Protein AF-A0A914PSW5-F1 (afdb_monomer_lite)

Secondary structure (DSSP, 8-state):
-HHHHHHHHHTTPPP--HHHHHHHHHHHHHHSGGGS-SSTT-----EEEEEE--SS-S-S--SSEEEEEE-----S----TTSSTTS--GGGTSGGGSHHHHHHHTT-SS-EEEETTTTEEEEETTEEP--EEE-TTS-EEE-

InterPro domains:
  IPR005786 Branched-chain amino acid aminotransferase II [PTHR11825] (1-71)
  IPR036038 Aminotransferase-like, PLP-dependent enzymes [SSF56752] (1-139)
  IPR043131 Branched-chain-amino-acid aminotransferase-like, N-terminal [G3DSA:3.30.470.10] (1-69)
  IPR043132 Branched-chain-amino-acid aminotransferase-like, C-terminal [G3DSA:3.20.10.10] (70-142)

Foldseek 3Di:
DVLVQVQCVVQLHDDDDPVVVVVVVVVVCVVVVVVADPDPPTGDDKAWDKDADDPDPDPDHRPDMDIDIDDDFFADAFDDPVDDRSHPDCNRGPVRPPCVVPVVVVVDDHDFHFYDPVRDTADIGPGGDWDFDQDPVRDTDID

Organism: NCBI:txid227884

Structure (mmCIF, N/CA/C/O backbone):
data_AF-A0A914PSW5-F1
#
_entry.id   AF-A0A914PSW5-F1
#
loop_
_atom_site.group_PDB
_atom_site.id
_atom_site.type_symbol
_atom_site.label_atom_id
_atom_site.label_alt_id
_atom_site.label_comp_id
_atom_site.label_asym_id
_atom_site.label_entity_id
_atom_site.label_seq_id
_atom_site.pdbx_PDB_ins_code
_atom_site.Cartn_x
_atom_site.Cartn_y
_atom_site.Cartn_z
_atom_site.occupancy
_atom_site.B_iso_or_equiv
_atom_site.auth_seq_id
_atom_site.auth_comp_id
_atom_site.auth_asym_id
_atom_site.auth_atom_id
_atom_site.pdbx_PDB_model_num
ATOM 1 N N . MET A 1 1 ? -5.248 5.118 -9.353 1.00 89.06 1 MET A N 1
ATOM 2 C CA . MET A 1 1 ? -3.793 5.028 -9.611 1.00 89.06 1 MET A CA 1
ATOM 3 C C . MET A 1 1 ? -3.003 6.215 -9.073 1.00 89.06 1 MET A C 1
ATOM 5 O O . MET A 1 1 ? -1.916 5.977 -8.582 1.00 89.06 1 MET A O 1
ATOM 9 N N . GLU A 1 2 ? -3.516 7.453 -9.075 1.00 91.38 2 GLU A N 1
ATOM 10 C CA . GLU A 1 2 ? -2.830 8.683 -8.593 1.00 91.38 2 GLU A CA 1
ATOM 11 C C . GLU A 1 2 ? -1.890 8.526 -7.380 1.00 91.38 2 GLU A C 1
ATOM 13 O O . GLU A 1 2 ? -0.736 8.942 -7.437 1.00 91.38 2 GLU A O 1
ATOM 18 N N . ARG A 1 3 ? -2.345 7.888 -6.289 1.00 87.50 3 ARG A N 1
ATOM 19 C CA . ARG A 1 3 ? -1.534 7.647 -5.077 1.00 87.50 3 ARG A CA 1
ATOM 20 C C . ARG A 1 3 ? -0.256 6.839 -5.351 1.00 87.50 3 ARG A C 1
ATOM 22 O O . ARG A 1 3 ? 0.764 7.076 -4.706 1.00 87.50 3 ARG A O 1
ATOM 29 N N . MET A 1 4 ? -0.299 5.934 -6.327 1.00 91.06 4 MET A N 1
ATOM 30 C CA . MET A 1 4 ? 0.839 5.138 -6.780 1.00 91.06 4 MET A CA 1
ATOM 31 C C . MET A 1 4 ? 1.811 5.967 -7.632 1.00 91.06 4 MET A C 1
ATOM 33 O O . MET A 1 4 ? 3.004 5.868 -7.385 1.00 91.06 4 MET A O 1
ATOM 37 N N . HIS A 1 5 ? 1.340 6.859 -8.518 1.00 92.06 5 HIS A N 1
ATOM 38 C CA . HIS A 1 5 ? 2.223 7.811 -9.225 1.00 92.06 5 HIS A CA 1
ATOM 39 C C . HIS A 1 5 ? 2.927 8.755 -8.242 1.00 92.06 5 HIS A C 1
ATOM 41 O O . HIS A 1 5 ? 4.145 8.900 -8.283 1.00 92.06 5 HIS A O 1
ATOM 47 N N . ARG A 1 6 ? 2.183 9.341 -7.287 1.00 92.00 6 ARG A N 1
ATOM 48 C CA . ARG A 1 6 ? 2.767 10.199 -6.234 1.00 92.00 6 ARG A CA 1
ATOM 49 C C . ARG A 1 6 ? 3.774 9.452 -5.354 1.00 92.00 6 ARG A C 1
ATOM 51 O O . ARG A 1 6 ? 4.680 10.079 -4.817 1.00 92.00 6 ARG A O 1
ATOM 58 N N . THR A 1 7 ? 3.614 8.136 -5.202 1.00 88.38 7 THR A N 1
ATOM 59 C CA . THR A 1 7 ? 4.595 7.277 -4.525 1.00 88.38 7 THR A CA 1
ATOM 60 C C . THR A 1 7 ? 5.809 7.041 -5.426 1.00 88.38 7 THR A C 1
ATOM 62 O O . THR A 1 7 ? 6.912 7.360 -5.006 1.00 88.38 7 THR A O 1
ATOM 65 N N . ALA A 1 8 ? 5.622 6.598 -6.674 1.00 90.69 8 ALA A N 1
ATOM 66 C CA . ALA A 1 8 ? 6.701 6.338 -7.629 1.00 90.69 8 ALA A CA 1
ATOM 67 C C . ALA A 1 8 ? 7.614 7.560 -7.829 1.00 90.69 8 ALA A C 1
ATOM 69 O O . ALA A 1 8 ? 8.821 7.459 -7.618 1.00 90.69 8 ALA A O 1
ATOM 70 N N . ALA A 1 9 ? 7.032 8.735 -8.091 1.00 92.00 9 ALA A N 1
ATOM 71 C CA . ALA A 1 9 ? 7.767 9.991 -8.243 1.00 92.00 9 ALA A CA 1
ATOM 72 C C . ALA A 1 9 ? 8.521 10.419 -6.966 1.00 92.00 9 ALA A C 1
ATOM 74 O O . ALA A 1 9 ? 9.580 11.031 -7.054 1.00 92.00 9 ALA A O 1
ATOM 75 N N . ARG A 1 10 ? 8.020 10.075 -5.769 1.00 90.62 10 ARG A N 1
ATOM 76 C CA . ARG A 1 10 ? 8.728 10.307 -4.494 1.00 90.62 10 ARG A CA 1
ATOM 77 C C . ARG A 1 10 ? 9.857 9.296 -4.243 1.00 90.62 10 ARG A C 1
ATOM 79 O O . ARG A 1 10 ? 10.721 9.558 -3.412 1.00 90.62 10 ARG A O 1
ATOM 86 N N . SER A 1 11 ? 9.842 8.162 -4.938 1.00 87.94 11 SER A N 1
ATOM 87 C CA . SER A 1 11 ? 10.819 7.070 -4.842 1.00 87.94 11 SER A CA 1
ATOM 88 C C . SER A 1 11 ? 11.857 7.063 -5.975 1.00 87.94 11 SER A C 1
ATOM 90 O O . SER A 1 11 ? 12.570 6.071 -6.109 1.00 87.94 11 SER A O 1
ATOM 92 N N . SER A 1 12 ? 11.886 8.092 -6.833 1.00 92.56 12 SER A N 1
ATOM 93 C CA . SER A 1 12 ? 12.618 8.103 -8.116 1.00 92.56 12 SER A CA 1
ATOM 94 C C . SER A 1 12 ? 12.288 6.927 -9.055 1.00 92.56 12 SER A C 1
ATOM 96 O O . SER A 1 12 ? 13.065 6.595 -9.946 1.00 92.56 12 SER A O 1
ATOM 98 N N . LEU A 1 13 ? 11.145 6.261 -8.869 1.00 92.69 13 LEU A N 1
ATOM 99 C CA . LEU A 1 13 ? 10.730 5.129 -9.698 1.00 92.69 13 LEU A CA 1
ATOM 100 C C . LEU A 1 13 ? 10.048 5.621 -10.986 1.00 92.69 13 LEU A C 1
ATOM 102 O O . LEU A 1 13 ? 9.366 6.649 -10.954 1.00 92.69 13 LEU A O 1
ATOM 106 N N . PRO A 1 14 ? 10.192 4.891 -12.110 1.00 92.88 14 PRO A N 1
ATOM 107 C CA . PRO A 1 14 ? 9.633 5.305 -13.391 1.00 92.88 14 PRO A CA 1
ATOM 108 C C . PRO A 1 14 ? 8.102 5.365 -13.363 1.00 92.88 14 PRO A C 1
ATOM 110 O O . PRO A 1 14 ? 7.437 4.552 -12.713 1.00 92.88 14 PRO A O 1
ATOM 113 N N . ASP A 1 15 ? 7.559 6.323 -14.111 1.00 94.25 15 ASP A N 1
ATOM 114 C CA . ASP A 1 15 ? 6.119 6.492 -14.300 1.00 94.25 15 ASP A CA 1
ATOM 115 C C . ASP A 1 15 ? 5.545 5.472 -15.307 1.00 94.25 15 ASP A C 1
ATOM 117 O O . ASP A 1 15 ? 6.280 4.808 -16.042 1.00 94.25 15 ASP A O 1
ATOM 121 N N . PHE A 1 16 ? 4.221 5.312 -15.327 1.00 93.62 16 PHE A N 1
ATOM 122 C CA . PHE A 1 16 ? 3.520 4.280 -16.100 1.00 93.62 16 PHE A CA 1
ATOM 123 C C . PHE A 1 16 ? 2.104 4.727 -16.499 1.00 93.62 16 PHE A C 1
ATOM 125 O O . PHE A 1 16 ? 1.490 5.541 -15.818 1.00 93.62 16 PHE A O 1
ATOM 132 N N . ASP A 1 17 ? 1.519 4.159 -17.562 1.00 96.31 17 ASP A N 1
ATOM 133 C CA . ASP A 1 17 ? 0.123 4.470 -17.906 1.00 96.31 17 ASP A CA 1
ATOM 134 C C . ASP A 1 17 ? -0.857 3.811 -16.911 1.00 96.31 17 ASP A C 1
ATOM 136 O O . ASP A 1 17 ? -0.988 2.584 -16.822 1.00 96.31 17 ASP A O 1
ATOM 140 N N . ALA A 1 18 ? -1.585 4.652 -16.173 1.00 93.44 18 ALA A N 1
ATOM 141 C CA . ALA A 1 18 ? -2.620 4.259 -15.222 1.00 93.44 18 ALA A CA 1
ATOM 142 C C . ALA A 1 18 ? -3.714 3.359 -15.822 1.00 93.44 18 ALA A C 1
ATOM 144 O O . ALA A 1 18 ? -4.193 2.438 -15.158 1.00 93.44 18 ALA A O 1
ATOM 145 N N . LYS A 1 19 ? -4.147 3.649 -17.053 1.00 95.50 19 LYS A N 1
ATOM 146 C CA . LYS A 1 19 ? -5.237 2.964 -17.759 1.00 95.50 19 LYS A CA 1
ATOM 147 C C . LYS A 1 19 ? -4.774 1.595 -18.242 1.00 95.50 19 LYS A C 1
ATOM 149 O O . LYS A 1 19 ? -5.518 0.624 -18.091 1.00 95.50 19 LYS A O 1
ATOM 154 N N . GLU A 1 20 ? -3.541 1.485 -18.737 1.00 96.81 20 GLU A N 1
ATOM 155 C CA . GLU A 1 20 ? -2.965 0.185 -19.098 1.00 96.81 20 GLU A CA 1
ATOM 156 C C . GLU A 1 20 ? -2.698 -0.684 -17.864 1.00 96.81 20 GLU A C 1
ATOM 158 O O . GLU A 1 20 ? -3.037 -1.868 -17.883 1.00 96.81 20 GLU A O 1
ATOM 163 N N . LEU A 1 21 ? -2.229 -0.114 -16.746 1.00 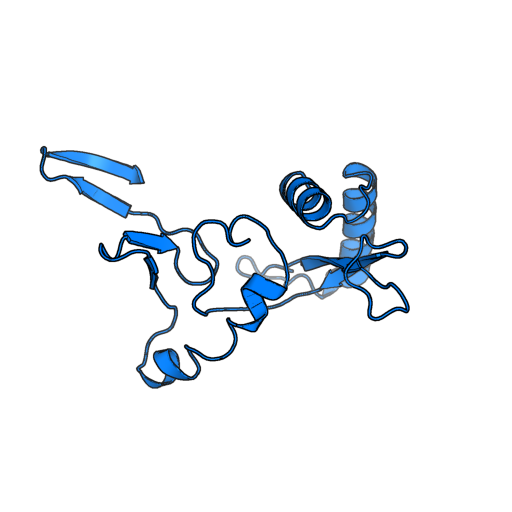94.12 21 LEU A N 1
ATOM 164 C CA . LEU A 1 21 ? -2.113 -0.871 -15.494 1.00 94.12 21 LEU A CA 1
ATOM 165 C C . LEU A 1 21 ? -3.481 -1.377 -15.001 1.00 94.12 21 LEU A C 1
ATOM 167 O O . LEU A 1 21 ? -3.598 -2.542 -14.625 1.00 94.12 21 LEU A O 1
ATOM 171 N N . ILE A 1 22 ? -4.539 -0.557 -15.066 1.00 93.94 22 ILE A N 1
ATOM 172 C CA . ILE A 1 22 ? -5.912 -0.993 -14.744 1.00 93.94 22 ILE A CA 1
ATOM 173 C C . ILE A 1 22 ? -6.359 -2.139 -15.665 1.00 93.94 22 ILE A C 1
ATOM 175 O O . ILE A 1 22 ? -6.931 -3.116 -15.177 1.00 93.94 22 ILE A O 1
ATOM 179 N N . LYS A 1 23 ? -6.075 -2.077 -16.973 1.00 95.19 23 LYS A N 1
ATOM 180 C CA . LYS A 1 23 ? -6.380 -3.165 -17.922 1.00 95.19 23 LYS A CA 1
ATOM 181 C C . LYS A 1 23 ? -5.610 -4.451 -17.603 1.00 95.19 23 LYS A C 1
ATOM 183 O O . LYS A 1 23 ? -6.189 -5.529 -17.704 1.00 95.19 23 LYS A O 1
ATOM 188 N N . ILE A 1 24 ? -4.337 -4.357 -17.212 1.00 93.81 24 ILE A N 1
ATOM 189 C CA . ILE A 1 24 ? -3.504 -5.507 -16.820 1.00 93.81 24 ILE A CA 1
ATOM 190 C C . ILE A 1 24 ? -4.047 -6.151 -15.538 1.00 93.81 24 ILE A C 1
ATOM 192 O O . ILE A 1 24 ? -4.312 -7.351 -15.529 1.00 93.81 24 ILE A O 1
ATOM 196 N N . VAL A 1 25 ? -4.319 -5.358 -14.496 1.00 91.69 25 VAL A N 1
ATOM 197 C CA . VAL A 1 25 ? -4.943 -5.840 -13.249 1.00 91.69 25 VAL A CA 1
ATOM 198 C C . VAL A 1 25 ? -6.315 -6.469 -13.530 1.00 91.69 25 VAL A C 1
ATOM 200 O O . VAL A 1 25 ? -6.622 -7.542 -13.021 1.00 91.69 25 VAL A O 1
ATOM 203 N N . SER A 1 26 ? -7.111 -5.872 -14.420 1.00 92.81 26 SER A N 1
ATOM 204 C CA . SER A 1 26 ? -8.415 -6.415 -14.835 1.00 92.81 26 SER A CA 1
ATOM 205 C C . SER A 1 26 ? -8.318 -7.726 -15.628 1.00 92.81 26 SER A C 1
ATOM 207 O O . SER A 1 26 ? -9.291 -8.475 -15.678 1.00 92.81 26 SER A O 1
ATOM 209 N N . LYS A 1 27 ? -7.177 -8.017 -16.271 1.00 94.69 27 LYS A N 1
ATOM 210 C CA . LYS A 1 27 ? -6.899 -9.328 -16.884 1.00 94.69 27 LYS A CA 1
ATOM 211 C C . LYS A 1 27 ? -6.472 -10.349 -15.829 1.00 94.69 27 LYS A C 1
ATOM 213 O O . LYS A 1 27 ? -6.981 -11.461 -15.864 1.00 94.69 27 LYS A O 1
ATOM 218 N N . LEU A 1 28 ? -5.621 -9.957 -14.876 1.00 87.31 28 LEU A N 1
ATOM 219 C CA . LEU A 1 28 ? -5.203 -10.804 -13.752 1.00 87.31 28 LEU A CA 1
ATOM 220 C C . LEU A 1 28 ? -6.415 -11.292 -12.940 1.00 87.31 28 LEU A C 1
ATOM 222 O O . LEU A 1 28 ? -6.637 -12.490 -12.835 1.00 87.31 28 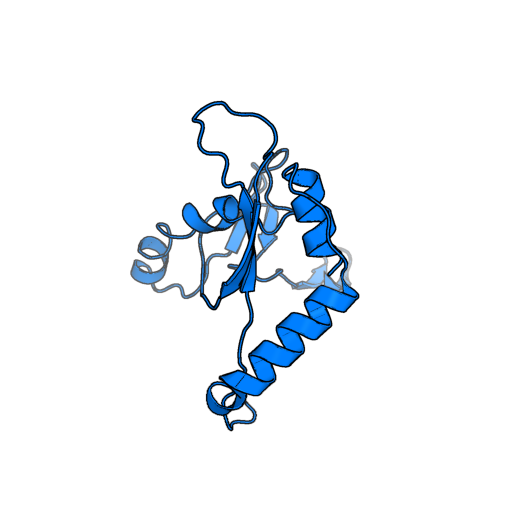LEU A O 1
ATOM 226 N N . VAL A 1 29 ? -7.291 -10.379 -12.505 1.00 88.06 29 VAL A N 1
ATOM 227 C CA . VAL A 1 29 ? -8.519 -10.711 -11.748 1.00 88.06 29 VAL A CA 1
ATOM 228 C C . VAL A 1 29 ? -9.487 -11.614 -12.533 1.00 88.06 29 VAL A C 1
ATOM 230 O O . VAL A 1 29 ? -10.265 -12.348 -11.933 1.00 88.06 29 VAL A O 1
ATOM 233 N N . LYS A 1 30 ? -9.450 -11.602 -13.874 1.00 92.94 30 LYS A N 1
ATOM 234 C CA . LYS A 1 30 ? -10.246 -12.523 -14.709 1.00 92.94 30 LYS A CA 1
ATOM 235 C C . LYS A 1 30 ? -9.652 -13.929 -14.801 1.00 92.94 30 LYS A C 1
ATOM 237 O O . LYS A 1 30 ? -10.411 -14.868 -15.027 1.00 92.94 30 LYS A O 1
ATOM 242 N N . ILE A 1 31 ? -8.334 -14.064 -14.659 1.00 91.06 31 ILE A N 1
ATOM 243 C CA . ILE A 1 31 ? -7.639 -15.354 -14.575 1.00 91.06 31 ILE A CA 1
ATOM 244 C C . ILE A 1 31 ? -7.867 -15.932 -13.174 1.00 91.06 31 ILE A C 1
ATOM 246 O O . ILE A 1 31 ? -8.430 -17.014 -13.035 1.00 91.06 31 ILE A O 1
ATOM 250 N N . ASP A 1 32 ? -7.566 -15.147 -12.141 1.00 85.25 32 ASP A N 1
ATOM 251 C CA . ASP A 1 32 ? -7.649 -15.541 -10.731 1.00 85.25 32 ASP A CA 1
ATOM 252 C C . ASP A 1 32 ? -9.071 -15.420 -10.145 1.00 85.25 32 ASP A C 1
ATOM 254 O O . ASP A 1 32 ? -9.249 -15.292 -8.935 1.00 85.25 32 ASP A O 1
ATOM 258 N N . LYS A 1 33 ? -10.113 -15.457 -10.989 1.00 88.19 33 LYS A N 1
ATOM 259 C CA . LYS A 1 33 ? -11.500 -15.155 -10.590 1.00 88.19 33 LYS A CA 1
ATOM 260 C C . LYS A 1 33 ? -12.051 -16.077 -9.495 1.00 88.19 33 LYS A C 1
ATOM 262 O O . LYS A 1 33 ? -12.863 -15.634 -8.695 1.00 88.19 33 LYS A O 1
ATOM 267 N N . GLU A 1 34 ? -11.576 -17.322 -9.427 1.00 85.25 34 GLU A N 1
ATOM 268 C CA . GLU A 1 34 ? -11.959 -18.297 -8.391 1.00 85.25 34 GLU A CA 1
ATOM 269 C C . GLU A 1 34 ? -11.398 -17.954 -6.997 1.00 85.25 34 GLU A C 1
ATOM 271 O O . GLU A 1 34 ? -11.894 -18.460 -5.994 1.00 85.25 34 GLU A O 1
ATOM 276 N N . TRP A 1 35 ? -10.386 -17.079 -6.916 1.00 80.00 35 TRP A N 1
ATOM 277 C CA . TRP A 1 35 ? -9.870 -16.536 -5.653 1.00 80.00 35 TRP A CA 1
ATOM 278 C C . TRP A 1 35 ? -10.692 -15.345 -5.139 1.00 80.00 35 TRP A C 1
ATOM 280 O O . TRP A 1 35 ? -10.455 -14.872 -4.027 1.00 80.00 35 TRP A O 1
ATOM 290 N N . VAL A 1 36 ? -11.657 -14.842 -5.920 1.00 83.19 36 VAL A N 1
ATOM 291 C CA . VAL A 1 36 ? -12.651 -13.878 -5.435 1.00 83.19 36 VAL A CA 1
ATOM 292 C C . VAL A 1 36 ? -13.676 -14.646 -4.595 1.00 83.19 36 VAL A C 1
ATOM 294 O O . VAL A 1 36 ? -14.355 -15.516 -5.138 1.00 83.19 36 VAL A O 1
ATOM 297 N N . PRO A 1 37 ? -13.821 -14.367 -3.285 1.00 77.50 37 PRO A N 1
ATOM 298 C CA . PRO A 1 37 ? -14.718 -15.150 -2.446 1.00 77.50 37 PRO A CA 1
ATOM 299 C C . PRO A 1 37 ? -16.173 -15.046 -2.912 1.00 77.50 37 PRO A C 1
ATOM 301 O O . PRO A 1 37 ? -16.706 -13.947 -3.061 1.00 77.50 37 PRO A O 1
ATOM 304 N N . TYR A 1 38 ? -16.842 -16.190 -3.051 1.00 83.94 38 TYR A N 1
ATOM 305 C CA . TYR A 1 38 ? -18.277 -16.287 -3.333 1.00 83.94 38 TYR A CA 1
ATOM 306 C C . TYR A 1 38 ? -19.116 -15.970 -2.074 1.00 83.94 38 TYR A C 1
ATOM 308 O O . TYR A 1 38 ? -19.886 -16.793 -1.588 1.00 83.94 38 TYR A O 1
ATOM 316 N N . SER A 1 39 ? -18.920 -14.774 -1.510 1.00 82.19 39 SER A N 1
ATOM 317 C CA . SER A 1 39 ? -19.569 -14.271 -0.295 1.00 82.19 39 SER A CA 1
ATOM 318 C C . SER A 1 39 ? -19.857 -12.774 -0.417 1.00 82.19 39 SER A C 1
ATOM 320 O O . SER A 1 39 ? -19.053 -12.030 -0.971 1.00 82.19 39 SER A O 1
ATOM 322 N N . SER A 1 40 ? -20.954 -12.309 0.182 1.00 80.69 40 SER A N 1
ATOM 323 C CA . SER A 1 40 ? -21.257 -10.879 0.339 1.00 80.69 40 SER A CA 1
ATOM 324 C C . SER A 1 40 ? -20.332 -10.151 1.327 1.00 80.69 40 SER A C 1
ATOM 326 O O . SER A 1 40 ? -20.342 -8.923 1.371 1.00 80.69 40 SER A O 1
ATOM 328 N N . THR A 1 41 ? -19.540 -10.885 2.117 1.00 74.94 41 THR A N 1
ATOM 329 C CA . THR A 1 41 ? -18.606 -10.341 3.123 1.00 74.94 41 THR A CA 1
ATOM 330 C C . THR A 1 41 ? -17.129 -10.489 2.748 1.00 74.94 41 THR A C 1
ATOM 332 O O . THR A 1 41 ? -16.269 -9.956 3.444 1.00 74.94 41 THR A O 1
ATOM 335 N N . GLY A 1 42 ? -16.816 -11.223 1.675 1.00 67.56 42 GLY A N 1
ATOM 336 C CA . GLY A 1 42 ? -15.445 -11.476 1.231 1.00 67.56 42 GLY A CA 1
ATOM 337 C C . GLY A 1 42 ? -15.046 -10.618 0.030 1.00 67.56 42 GLY A C 1
ATOM 338 O O . GLY A 1 42 ? -15.889 -10.159 -0.734 1.00 67.56 42 GLY A O 1
ATOM 339 N N . SER A 1 43 ? -13.742 -10.419 -0.166 1.00 78.56 43 SER A N 1
ATOM 340 C CA . SER A 1 43 ? -13.209 -9.728 -1.347 1.00 78.56 43 SER A CA 1
ATOM 341 C C . SER A 1 43 ? -11.790 -10.192 -1.669 1.00 78.56 43 SER A C 1
ATOM 343 O O . SER A 1 43 ? -11.028 -10.497 -0.752 1.00 78.56 43 SER A O 1
ATOM 345 N N . LEU A 1 44 ? -11.414 -10.187 -2.951 1.00 74.62 44 LEU A N 1
ATOM 346 C CA . LEU A 1 44 ? -10.017 -10.339 -3.360 1.00 74.62 44 LEU A CA 1
ATOM 347 C C . LEU A 1 44 ? -9.307 -8.986 -3.245 1.00 74.62 44 LEU A C 1
ATOM 349 O O . LEU A 1 44 ? -9.517 -8.085 -4.058 1.00 74.62 44 LEU A O 1
ATOM 353 N N . TYR A 1 45 ? -8.469 -8.841 -2.223 1.00 77.31 45 TYR A N 1
ATOM 354 C CA . TYR A 1 45 ? -7.598 -7.678 -2.073 1.00 77.31 45 TYR A CA 1
ATOM 355 C C . TYR A 1 45 ? -6.461 -7.706 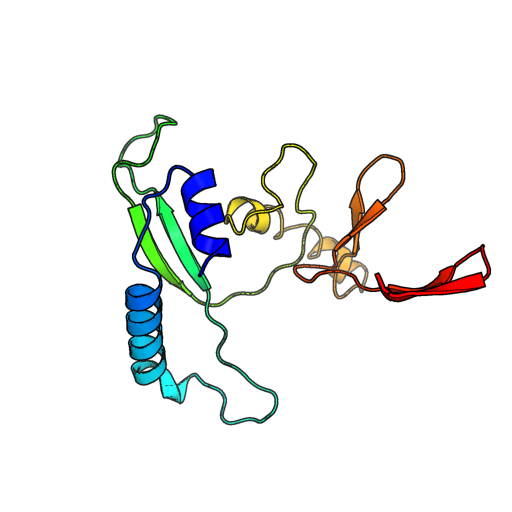-3.111 1.00 77.31 45 TYR A C 1
ATOM 357 O O . TYR A 1 45 ? -6.011 -8.777 -3.505 1.00 77.31 45 TYR A O 1
ATOM 365 N N . LEU A 1 46 ? -5.973 -6.537 -3.544 1.00 76.94 46 LEU A N 1
ATOM 366 C CA . LEU A 1 46 ? -4.931 -6.403 -4.571 1.00 76.94 46 LEU A CA 1
ATOM 367 C C . LEU A 1 46 ? -3.859 -5.396 -4.123 1.00 76.94 46 LEU A C 1
ATOM 369 O O . LEU A 1 46 ? -4.176 -4.259 -3.777 1.00 76.94 46 LEU A O 1
ATOM 373 N N . ARG A 1 47 ? -2.580 -5.789 -4.181 1.00 84.69 47 ARG A N 1
ATOM 374 C CA . ARG A 1 47 ? -1.405 -4.986 -3.784 1.00 84.69 47 ARG A CA 1
ATOM 375 C C . ARG A 1 47 ? -0.480 -4.704 -4.979 1.00 84.69 47 ARG A C 1
ATOM 377 O O . ARG A 1 47 ? 0.549 -5.374 -5.105 1.00 84.69 47 ARG A O 1
ATOM 384 N N . PRO A 1 48 ? -0.802 -3.747 -5.872 1.00 86.12 48 PRO A N 1
ATOM 385 C CA . PRO A 1 48 ? 0.159 -3.233 -6.845 1.00 86.12 48 PRO A CA 1
ATOM 386 C C . PRO A 1 48 ? 1.454 -2.796 -6.152 1.00 86.12 48 PRO A C 1
ATOM 388 O O . PRO A 1 48 ? 1.421 -2.072 -5.160 1.00 86.12 48 PRO A O 1
ATOM 391 N N . THR A 1 49 ? 2.587 -3.273 -6.656 1.00 87.19 49 THR A N 1
ATOM 392 C CA . THR A 1 49 ? 3.907 -3.154 -6.031 1.00 87.19 49 THR A CA 1
ATOM 393 C C . THR A 1 49 ? 4.929 -2.770 -7.097 1.00 87.19 49 THR A C 1
ATOM 395 O O . THR A 1 49 ? 5.034 -3.448 -8.117 1.00 87.19 49 THR A O 1
ATOM 398 N N . LEU A 1 50 ? 5.675 -1.688 -6.864 1.00 90.25 50 LEU A N 1
ATOM 399 C CA . LEU A 1 50 ? 6.731 -1.183 -7.747 1.00 90.25 50 LEU A CA 1
ATOM 400 C C . LEU A 1 50 ? 8.041 -1.120 -6.953 1.00 90.25 50 LEU A C 1
ATOM 402 O O . LEU A 1 50 ? 8.067 -0.534 -5.872 1.00 90.25 50 LEU A O 1
ATOM 406 N N . ILE A 1 51 ? 9.108 -1.731 -7.469 1.00 90.44 51 ILE A N 1
ATOM 407 C CA . ILE A 1 51 ? 10.429 -1.771 -6.817 1.00 90.44 51 ILE A CA 1
ATOM 408 C C . ILE A 1 51 ? 11.544 -1.398 -7.793 1.00 90.44 51 ILE A C 1
ATOM 410 O O . ILE A 1 51 ? 11.457 -1.711 -8.981 1.00 90.44 51 ILE A O 1
ATOM 414 N N . GLY A 1 52 ? 12.614 -0.790 -7.279 1.00 90.94 52 GLY A N 1
ATOM 415 C CA . GLY A 1 52 ? 13.889 -0.677 -7.987 1.00 90.94 52 GLY A CA 1
ATOM 416 C C . GLY A 1 52 ? 14.633 -2.016 -7.972 1.00 90.94 52 GLY A C 1
ATOM 417 O O . GLY A 1 52 ? 14.513 -2.787 -7.022 1.00 90.94 52 GLY A O 1
ATOM 418 N N . THR A 1 53 ? 15.382 -2.307 -9.034 1.00 92.00 53 THR A N 1
ATOM 419 C CA . THR A 1 53 ? 16.086 -3.587 -9.249 1.00 92.00 53 THR A CA 1
ATOM 420 C C . THR A 1 53 ? 17.489 -3.390 -9.842 1.00 92.00 53 THR A C 1
ATOM 422 O O . THR A 1 53 ? 17.968 -4.226 -10.604 1.00 92.00 53 THR A O 1
ATOM 425 N N . ASN A 1 54 ? 18.157 -2.276 -9.514 1.00 87.06 54 ASN A N 1
ATOM 426 C CA . ASN A 1 54 ? 19.543 -2.036 -9.927 1.00 87.06 54 ASN A CA 1
ATOM 427 C C . ASN A 1 54 ? 20.467 -3.163 -9.411 1.00 87.06 54 ASN A C 1
ATOM 429 O O . ASN A 1 54 ? 20.421 -3.474 -8.220 1.00 87.06 54 ASN A O 1
ATOM 433 N N . PRO A 1 55 ? 21.367 -3.725 -10.241 1.00 90.06 55 PRO A N 1
ATOM 434 C CA . PRO A 1 55 ? 22.340 -4.741 -9.825 1.00 90.06 55 PRO A CA 1
ATOM 435 C C . PRO A 1 55 ? 23.565 -4.125 -9.112 1.00 90.06 55 PRO A C 1
ATOM 437 O O . PRO A 1 55 ? 24.695 -4.568 -9.298 1.00 90.06 55 PRO A O 1
ATOM 440 N N . THR A 1 56 ? 23.365 -3.060 -8.330 1.00 86.94 56 THR A N 1
ATOM 441 C CA . THR A 1 56 ? 24.432 -2.246 -7.725 1.00 86.94 56 THR A CA 1
ATOM 442 C C . THR A 1 56 ? 24.054 -1.803 -6.316 1.00 86.94 56 THR A C 1
ATOM 444 O O . THR A 1 56 ? 22.897 -1.481 -6.065 1.00 86.94 56 THR A O 1
ATOM 447 N N . LEU A 1 57 ? 25.039 -1.693 -5.420 1.00 86.19 57 LEU A N 1
ATOM 448 C CA . LEU A 1 57 ? 24.836 -1.292 -4.018 1.00 86.19 57 LEU A CA 1
ATOM 449 C C . LEU A 1 57 ? 24.797 0.235 -3.786 1.00 86.19 57 LEU A C 1
ATOM 451 O O . LEU A 1 57 ? 24.581 0.678 -2.662 1.00 86.19 57 LEU A O 1
ATOM 455 N N . GLY A 1 58 ? 25.039 1.048 -4.819 1.00 86.19 58 GLY A N 1
ATOM 456 C CA . GLY A 1 58 ? 25.060 2.509 -4.703 1.00 86.19 58 GLY A CA 1
ATOM 457 C C . GLY A 1 58 ? 23.657 3.112 -4.603 1.00 86.19 58 GLY A C 1
ATOM 458 O O . GLY A 1 58 ? 22.806 2.831 -5.446 1.00 86.19 58 GLY A O 1
ATOM 459 N N . VAL A 1 59 ? 23.441 3.983 -3.613 1.00 86.25 59 VAL A N 1
ATOM 460 C CA . VAL A 1 59 ? 22.173 4.701 -3.393 1.00 86.25 59 VAL A CA 1
ATOM 461 C C . VAL A 1 59 ? 22.026 5.824 -4.426 1.00 86.25 59 VAL A C 1
ATOM 463 O O . VAL A 1 59 ? 22.467 6.946 -4.204 1.00 86.25 59 VAL A O 1
ATOM 466 N N . ASN A 1 60 ? 21.432 5.489 -5.570 1.00 86.56 60 ASN A N 1
ATOM 467 C CA . ASN A 1 60 ? 21.131 6.385 -6.690 1.00 86.56 60 ASN A CA 1
ATOM 468 C C . ASN A 1 60 ? 19.757 6.017 -7.279 1.00 86.56 60 ASN A C 1
ATOM 470 O O . ASN A 1 60 ? 19.162 5.008 -6.886 1.00 86.56 60 ASN A O 1
ATOM 474 N N . ASP A 1 61 ? 19.283 6.793 -8.253 1.00 86.06 61 ASP A N 1
ATOM 475 C CA . ASP A 1 61 ? 18.017 6.520 -8.934 1.00 86.06 61 ASP A CA 1
ATOM 476 C C . ASP A 1 61 ? 17.999 5.131 -9.633 1.00 86.06 61 ASP A C 1
ATOM 478 O O . ASP A 1 61 ? 19.020 4.642 -10.141 1.00 86.06 61 ASP A O 1
ATOM 482 N N . PRO A 1 62 ? 16.843 4.441 -9.660 1.00 84.50 62 PRO A N 1
ATOM 483 C CA . PRO A 1 62 ? 16.707 3.122 -10.268 1.00 84.50 62 PRO A CA 1
ATOM 484 C C . PRO A 1 62 ? 16.669 3.182 -11.806 1.00 84.50 62 PRO A C 1
ATOM 486 O O . PRO A 1 62 ? 15.644 3.500 -12.404 1.00 84.50 62 PRO A O 1
ATOM 489 N N . HIS A 1 63 ? 17.757 2.762 -12.458 1.00 85.00 63 HIS A N 1
ATOM 490 C CA . HIS A 1 63 ? 17.796 2.493 -13.902 1.00 85.00 63 HIS A CA 1
ATOM 491 C C . HIS A 1 63 ? 16.932 1.284 -14.302 1.00 85.00 63 HIS A C 1
ATOM 493 O O . HIS A 1 63 ? 16.463 1.205 -15.435 1.00 85.00 63 HIS A O 1
ATOM 499 N N . TYR A 1 64 ? 16.715 0.345 -13.376 1.00 89.06 64 TYR A N 1
ATOM 500 C CA . TYR A 1 64 ? 15.857 -0.824 -13.567 1.00 89.06 64 TYR A CA 1
ATOM 501 C C . TYR A 1 64 ? 14.774 -0.868 -12.492 1.00 89.06 64 TYR A C 1
ATOM 503 O O . TYR A 1 64 ? 15.076 -0.759 -11.302 1.00 89.06 64 TYR A O 1
ATOM 511 N N . ALA A 1 65 ? 13.525 -1.126 -12.879 1.00 90.00 65 ALA A N 1
ATOM 512 C CA . ALA A 1 65 ? 12.401 -1.285 -11.957 1.00 90.00 65 ALA A CA 1
ATOM 513 C C . ALA A 1 65 ? 11.459 -2.421 -12.390 1.00 90.00 65 ALA A C 1
ATOM 515 O O . ALA A 1 65 ? 11.441 -2.819 -13.555 1.00 90.00 65 ALA A O 1
ATOM 516 N N . LYS A 1 66 ? 10.660 -2.941 -11.450 1.00 90.31 66 LYS A N 1
ATOM 517 C CA . LYS A 1 66 ? 9.690 -4.022 -11.687 1.00 90.31 66 LYS A CA 1
ATOM 518 C C . LYS A 1 66 ? 8.346 -3.725 -11.021 1.00 90.31 66 LYS A C 1
ATOM 520 O O . LYS A 1 66 ? 8.309 -3.366 -9.846 1.00 90.31 66 LYS A O 1
ATOM 525 N N . LEU A 1 67 ? 7.263 -3.927 -11.774 1.00 86.00 67 LEU A N 1
ATOM 526 C CA . LEU A 1 67 ? 5.866 -3.700 -11.386 1.00 86.00 67 LEU A CA 1
ATOM 527 C C . LEU A 1 67 ? 5.097 -5.035 -11.355 1.00 86.00 67 LEU A C 1
ATOM 529 O O . LEU A 1 67 ? 5.144 -5.785 -12.327 1.00 86.00 67 LEU A O 1
ATOM 533 N N . PHE A 1 68 ? 4.422 -5.346 -10.245 1.00 83.94 68 PHE A N 1
ATOM 534 C CA . PHE A 1 68 ? 3.680 -6.602 -10.015 1.00 83.94 68 PHE A CA 1
ATOM 535 C C . PHE A 1 68 ? 2.547 -6.417 -8.976 1.00 83.94 68 PHE A C 1
ATOM 537 O O . PHE A 1 68 ? 2.298 -5.292 -8.547 1.00 83.94 68 PHE A O 1
ATOM 544 N N . VAL A 1 69 ? 1.813 -7.478 -8.596 1.00 77.19 69 VAL A N 1
ATOM 545 C CA . VAL A 1 69 ? 0.620 -7.411 -7.712 1.00 77.19 69 VAL A CA 1
ATOM 546 C C . VAL A 1 69 ? 0.592 -8.586 -6.708 1.00 77.19 69 VAL A C 1
ATOM 548 O O . VAL A 1 69 ? 0.904 -9.700 -7.111 1.00 77.19 69 VAL A O 1
ATOM 551 N N . LEU A 1 70 ? 0.235 -8.351 -5.430 1.00 64.38 70 LEU A N 1
ATOM 552 C CA . LEU A 1 70 ? 0.198 -9.341 -4.315 1.00 64.38 70 LEU A CA 1
ATOM 553 C C . LEU A 1 70 ? -1.046 -9.189 -3.381 1.00 64.38 70 LEU A C 1
ATOM 555 O O . LEU A 1 70 ? -1.964 -8.441 -3.712 1.00 64.38 70 LEU A O 1
ATOM 559 N N . THR A 1 71 ? -1.058 -9.828 -2.193 1.00 55.62 71 THR A N 1
ATOM 560 C CA . THR A 1 71 ? -2.064 -9.715 -1.096 1.00 55.62 71 THR A CA 1
ATOM 561 C C . THR A 1 71 ? -1.380 -9.750 0.306 1.00 55.62 71 THR A C 1
ATOM 563 O O . THR A 1 71 ? -0.352 -10.411 0.415 1.00 55.62 71 THR A O 1
ATOM 566 N N . ALA A 1 72 ? -1.842 -9.014 1.353 1.00 47.84 72 ALA A N 1
ATOM 567 C CA . ALA A 1 72 ? -1.223 -9.000 2.720 1.00 47.84 72 ALA A CA 1
ATOM 568 C C . ALA A 1 72 ? -1.949 -8.149 3.816 1.00 47.84 72 ALA A C 1
ATOM 570 O O . ALA A 1 72 ? -2.710 -7.243 3.470 1.00 47.84 72 ALA A O 1
ATOM 571 N N . ASP A 1 73 ? -1.579 -8.355 5.098 1.0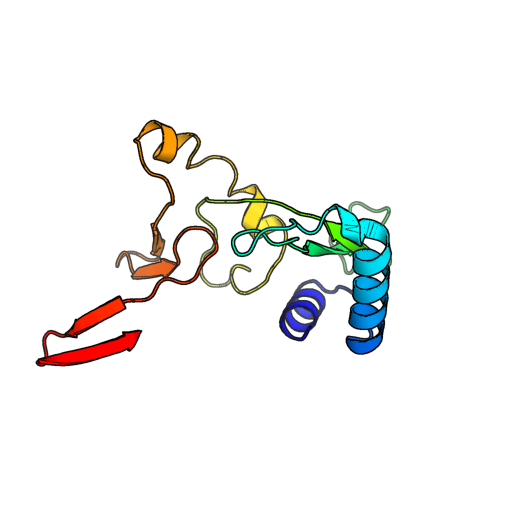0 36.88 73 ASP A N 1
ATOM 572 C CA . ASP A 1 73 ? -2.047 -7.704 6.361 1.00 36.88 73 ASP A CA 1
ATOM 573 C C . ASP A 1 73 ? -0.885 -6.999 7.155 1.00 36.88 73 ASP A C 1
ATOM 575 O O . ASP A 1 73 ? 0.265 -7.096 6.718 1.00 36.88 73 ASP A O 1
ATOM 579 N N . SER A 1 74 ? -1.131 -6.224 8.237 1.00 33.34 74 SER A N 1
ATOM 580 C CA . SER A 1 74 ? -0.164 -5.224 8.801 1.00 33.34 74 SER A CA 1
ATOM 581 C C . SER A 1 74 ? -0.575 -4.493 10.102 1.00 33.34 74 SER A C 1
ATOM 583 O O . SER A 1 74 ? -1.763 -4.193 10.214 1.00 33.34 74 SER A O 1
ATOM 585 N N . GLU A 1 75 ? 0.350 -4.023 10.980 1.00 31.69 75 GLU A N 1
ATOM 586 C CA . GLU A 1 75 ? -0.095 -3.271 12.190 1.00 31.69 75 GLU A CA 1
ATOM 587 C C . GLU A 1 75 ? 0.883 -2.349 13.036 1.00 31.69 75 GLU A C 1
ATOM 589 O O . GLU A 1 75 ? 0.373 -1.824 14.013 1.00 31.69 75 GLU A O 1
ATOM 594 N N . TYR A 1 76 ? 2.194 -2.045 12.794 1.00 44.31 76 TYR A N 1
ATOM 595 C CA . TYR A 1 76 ? 3.058 -1.250 13.779 1.00 44.31 76 TYR A CA 1
ATOM 596 C C . TYR A 1 76 ? 3.591 0.177 13.457 1.00 44.31 76 TYR A C 1
ATOM 598 O O . TYR A 1 76 ? 3.453 0.644 12.326 1.00 44.31 76 TYR A O 1
ATOM 606 N N . ILE A 1 77 ? 4.167 0.876 14.478 1.00 45.81 77 ILE A N 1
ATOM 607 C CA . ILE A 1 77 ? 4.498 2.331 14.482 1.00 45.81 77 ILE A CA 1
ATOM 608 C C . ILE A 1 77 ? 5.275 2.709 13.224 1.00 45.81 77 ILE A C 1
ATOM 610 O O . ILE A 1 77 ? 6.332 2.161 12.915 1.00 45.81 77 ILE A O 1
ATOM 614 N N . ARG A 1 78 ? 4.697 3.656 12.485 1.00 52.03 78 ARG A N 1
ATOM 615 C CA . ARG A 1 78 ? 4.765 3.630 11.024 1.00 52.03 78 ARG A CA 1
ATOM 616 C C . ARG A 1 78 ? 5.503 4.809 10.393 1.00 52.03 78 ARG A C 1
ATOM 618 O O . ARG A 1 78 ? 5.967 4.691 9.263 1.00 52.03 78 ARG A O 1
ATOM 625 N N . ALA A 1 79 ? 5.513 5.972 11.049 1.00 56.03 79 ALA A N 1
ATOM 626 C CA . ALA A 1 79 ? 5.944 7.229 10.437 1.00 56.03 79 ALA A CA 1
ATOM 627 C C . ALA A 1 79 ? 6.189 8.359 11.449 1.00 56.03 79 ALA A C 1
ATOM 629 O O . ALA A 1 79 ? 5.631 8.360 12.540 1.00 56.03 79 ALA A O 1
ATOM 630 N N . PHE A 1 80 ? 6.949 9.360 11.004 1.00 51.84 80 PHE A N 1
ATOM 631 C CA . PHE A 1 80 ? 7.187 10.657 11.644 1.00 51.84 80 PHE A CA 1
ATOM 632 C C . PHE A 1 80 ? 7.285 11.749 10.544 1.00 51.84 80 PHE A C 1
ATOM 634 O O . PHE A 1 80 ? 7.515 11.398 9.377 1.00 51.84 80 PHE A O 1
ATOM 641 N N . PRO A 1 81 ? 7.094 13.050 10.849 1.00 56.38 81 PRO A N 1
ATOM 642 C CA . PRO A 1 81 ? 7.215 14.151 9.884 1.00 56.38 81 PRO A CA 1
ATOM 643 C C . PRO A 1 81 ? 8.588 14.232 9.205 1.00 56.38 81 PRO A C 1
ATOM 645 O O . PRO A 1 81 ? 9.603 13.836 9.767 1.00 56.38 81 PRO A O 1
ATOM 648 N N . GLY A 1 82 ? 8.625 14.699 7.955 1.00 65.69 82 GLY A N 1
ATOM 649 C CA . GLY A 1 82 ? 9.813 14.611 7.087 1.00 65.69 82 GLY A CA 1
ATOM 650 C C . GLY A 1 82 ? 10.076 13.197 6.543 1.00 65.69 82 GLY A C 1
ATOM 651 O O . GLY A 1 82 ? 10.515 13.048 5.401 1.00 65.69 82 GLY A O 1
ATOM 652 N N . GLY A 1 83 ? 9.721 12.163 7.313 1.00 66.81 83 GLY A N 1
ATOM 653 C CA . GLY A 1 83 ? 9.663 10.772 6.880 1.00 66.81 83 GLY A CA 1
ATOM 654 C C . GLY A 1 83 ? 8.605 10.498 5.802 1.00 66.81 83 GLY A C 1
ATOM 655 O O . GLY A 1 83 ? 7.852 11.364 5.354 1.00 66.81 83 GLY A O 1
ATOM 656 N N . VAL A 1 84 ? 8.546 9.244 5.356 1.00 64.88 84 VAL A N 1
ATOM 657 C CA . VAL A 1 84 ? 7.843 8.840 4.123 1.00 64.88 84 VAL A CA 1
ATOM 658 C C . VAL A 1 84 ? 6.455 8.227 4.351 1.00 64.88 84 VAL A C 1
ATOM 660 O O . VAL A 1 84 ? 5.883 7.595 3.463 1.00 64.88 84 VAL A O 1
ATOM 663 N N . GLY A 1 85 ? 5.858 8.473 5.519 1.00 60.75 85 GLY A N 1
ATOM 664 C CA . GLY A 1 85 ? 4.569 7.906 5.928 1.00 60.75 85 GLY A CA 1
ATOM 665 C C . GLY A 1 85 ? 3.347 8.302 5.092 1.00 60.75 85 GLY A C 1
ATOM 666 O O . GLY A 1 85 ? 2.310 7.650 5.219 1.00 60.75 85 GLY A O 1
ATOM 667 N N . ALA A 1 86 ? 3.436 9.336 4.251 1.00 70.31 86 ALA A N 1
ATOM 668 C CA . ALA A 1 86 ? 2.357 9.759 3.350 1.00 70.31 86 ALA A CA 1
ATOM 669 C C . ALA A 1 86 ? 2.244 8.906 2.063 1.00 70.31 86 ALA A C 1
ATOM 671 O O . ALA A 1 86 ? 1.309 9.089 1.282 1.00 70.31 86 ALA A O 1
ATOM 672 N N . PHE A 1 87 ? 3.185 7.983 1.841 1.00 68.94 87 PHE A N 1
ATOM 673 C CA . PHE A 1 87 ? 3.338 7.197 0.614 1.00 68.94 87 PHE A CA 1
ATOM 674 C C . PHE A 1 87 ? 3.221 5.690 0.910 1.00 68.94 87 PHE A C 1
ATOM 676 O O . PHE A 1 87 ? 3.513 5.246 2.020 1.00 68.94 87 PHE A O 1
ATOM 683 N N . GLU A 1 88 ? 2.824 4.870 -0.066 1.00 64.81 88 GLU A N 1
ATOM 684 C CA . GLU A 1 88 ? 2.651 3.413 0.130 1.00 64.81 88 GLU A CA 1
ATOM 685 C C . GLU A 1 88 ? 3.941 2.622 -0.153 1.00 64.81 88 GLU A C 1
ATOM 687 O O . GLU A 1 88 ? 3.947 1.633 -0.880 1.00 64.81 88 GLU A O 1
ATOM 692 N N . MET A 1 89 ? 5.066 3.064 0.417 1.00 65.62 89 MET A N 1
ATOM 693 C CA . MET A 1 89 ? 6.348 2.362 0.288 1.00 65.62 89 MET A CA 1
ATOM 694 C C . MET A 1 89 ? 6.497 1.226 1.304 1.00 65.62 89 MET A C 1
ATOM 696 O O . MET A 1 89 ? 6.180 1.397 2.479 1.00 65.62 89 MET A O 1
ATOM 700 N N . GLY A 1 90 ? 7.073 0.094 0.878 1.00 64.69 90 GLY A N 1
ATOM 701 C CA . GLY A 1 90 ? 7.284 -1.104 1.710 1.00 64.69 90 GLY A CA 1
ATOM 702 C C . GLY A 1 90 ? 8.036 -0.855 3.028 1.00 64.69 90 GLY A C 1
ATOM 703 O O . GLY A 1 90 ? 7.741 -1.495 4.037 1.00 64.69 90 GLY A O 1
ATOM 704 N N . CYS A 1 91 ? 8.937 0.131 3.061 1.00 67.44 91 CYS A N 1
ATOM 705 C CA . CYS A 1 91 ? 9.657 0.546 4.269 1.00 67.44 91 CYS A CA 1
ATOM 706 C C . CYS A 1 91 ? 8.753 1.114 5.380 1.00 67.44 91 CYS A C 1
ATOM 708 O O . CYS A 1 91 ? 9.142 1.057 6.540 1.00 67.44 91 CYS A O 1
ATOM 710 N N . ASN A 1 92 ? 7.535 1.574 5.067 1.00 65.69 92 ASN A N 1
ATOM 711 C CA . ASN A 1 92 ? 6.536 1.960 6.071 1.00 65.69 92 ASN A CA 1
ATOM 712 C C . ASN A 1 92 ? 5.839 0.745 6.720 1.00 65.69 92 ASN A C 1
ATOM 714 O O . ASN A 1 92 ? 5.165 0.905 7.733 1.00 65.69 92 ASN A O 1
ATOM 718 N N . TYR A 1 93 ? 5.959 -0.456 6.136 1.00 64.88 93 TYR A N 1
ATOM 719 C CA . TYR A 1 93 ? 5.258 -1.669 6.582 1.00 64.88 93 TYR A CA 1
ATOM 720 C C . TYR A 1 93 ? 6.197 -2.714 7.217 1.00 64.88 93 TYR A C 1
ATOM 722 O O . TYR A 1 93 ? 5.752 -3.516 8.027 1.00 64.88 93 TYR A O 1
ATOM 730 N N . ALA A 1 94 ? 7.499 -2.708 6.910 1.00 72.81 94 ALA A N 1
ATOM 731 C CA . ALA A 1 94 ? 8.446 -3.671 7.490 1.00 72.81 94 ALA A CA 1
ATOM 732 C C . ALA A 1 94 ? 8.751 -3.453 8.998 1.00 72.81 94 ALA A C 1
ATOM 734 O O . ALA A 1 94 ? 8.737 -4.436 9.741 1.00 72.81 94 ALA A O 1
ATOM 735 N N . PRO A 1 95 ? 8.932 -2.213 9.514 1.00 73.81 95 PRO A N 1
ATOM 736 C CA . PRO A 1 95 ? 8.950 -1.948 10.964 1.00 73.81 95 PRO A CA 1
ATOM 737 C C . PRO A 1 95 ? 7.617 -2.321 11.637 1.00 73.81 95 PRO A C 1
ATOM 739 O O . PRO A 1 95 ? 7.561 -2.678 12.814 1.00 73.81 95 PRO A O 1
ATOM 742 N N . SER A 1 96 ? 6.549 -2.334 10.836 1.00 72.44 96 SER A N 1
ATOM 743 C CA . SER A 1 96 ? 5.181 -2.732 11.161 1.00 72.44 96 SER A CA 1
ATOM 744 C C . SER A 1 96 ? 4.989 -4.266 11.310 1.00 72.44 96 SER A C 1
ATOM 746 O O . SER A 1 96 ? 3.879 -4.779 11.200 1.00 72.44 96 SER A O 1
ATOM 748 N N . ILE A 1 97 ? 6.061 -5.006 11.679 1.00 76.44 97 ILE A N 1
ATOM 749 C CA . ILE A 1 97 ? 6.046 -6.464 11.972 1.00 76.44 97 ILE A CA 1
ATOM 750 C C . ILE A 1 97 ? 6.429 -6.876 13.437 1.00 76.44 97 ILE A C 1
ATOM 752 O O . ILE A 1 97 ? 6.163 -8.017 13.826 1.00 76.44 97 ILE A O 1
ATOM 756 N N . LEU A 1 98 ? 6.935 -5.982 14.313 1.00 73.81 98 LEU A N 1
ATOM 757 C CA . LEU A 1 98 ? 7.213 -6.286 15.743 1.00 73.81 98 LEU A CA 1
ATOM 758 C C . LEU A 1 98 ? 6.103 -5.966 16.793 1.00 73.81 98 LEU A C 1
ATOM 760 O O . LEU A 1 98 ? 5.742 -6.844 17.575 1.00 73.81 98 LEU A O 1
ATOM 764 N N . ILE A 1 99 ? 5.585 -4.733 16.879 1.00 79.25 99 ILE A N 1
ATOM 765 C CA . ILE A 1 99 ? 4.903 -4.180 18.082 1.00 79.25 99 ILE A CA 1
ATOM 766 C C . ILE A 1 99 ? 3.470 -4.713 18.389 1.00 79.25 99 ILE A C 1
ATOM 768 O O . ILE A 1 99 ? 2.948 -4.384 19.438 1.00 79.25 99 ILE A O 1
ATOM 772 N N . SER A 1 100 ? 2.866 -5.617 17.608 1.00 75.56 100 SER A N 1
ATOM 773 C CA . SER A 1 100 ? 1.723 -6.494 18.019 1.00 75.56 100 SER A CA 1
ATOM 774 C C . SER A 1 100 ? 1.936 -7.956 17.682 1.00 75.56 100 SER A C 1
ATOM 776 O O . SER A 1 100 ? 1.016 -8.762 17.654 1.00 75.56 100 SER A O 1
ATOM 778 N N . LYS A 1 101 ? 3.203 -8.351 17.672 1.00 77.62 101 LYS A N 1
ATOM 779 C CA . LYS A 1 101 ? 3.534 -9.449 18.579 1.00 77.62 101 LYS A CA 1
ATOM 780 C C . LYS A 1 101 ? 3.464 -8.949 20.034 1.00 77.62 101 LYS A C 1
ATOM 782 O O . LYS A 1 101 ? 3.010 -9.690 20.893 1.00 77.62 101 LYS A O 1
ATOM 787 N N . ILE A 1 102 ? 3.778 -7.666 20.286 1.00 80.06 102 ILE A N 1
ATOM 788 C CA . ILE A 1 102 ? 3.643 -7.015 21.605 1.00 80.06 102 ILE A CA 1
ATOM 789 C C . ILE A 1 102 ? 2.175 -6.681 21.961 1.00 80.06 102 ILE A C 1
ATOM 791 O O . ILE A 1 102 ? 1.634 -7.357 22.823 1.00 80.06 102 ILE A O 1
ATOM 795 N N . ALA A 1 103 ? 1.471 -5.735 21.329 1.00 74.56 103 ALA A N 1
ATOM 796 C CA . ALA A 1 103 ? 0.099 -5.379 21.714 1.00 74.56 103 ALA A CA 1
ATOM 797 C C . ALA A 1 103 ? -0.917 -6.537 21.618 1.00 74.56 103 ALA A C 1
ATOM 799 O O . ALA A 1 103 ? -1.797 -6.614 22.469 1.00 74.56 103 ALA A O 1
ATOM 800 N N . ALA A 1 104 ? -0.759 -7.508 20.708 1.00 86.50 104 ALA A N 1
ATOM 801 C CA . ALA A 1 104 ? -1.583 -8.724 20.734 1.00 86.50 104 ALA A CA 1
ATOM 802 C C . ALA A 1 104 ? -1.261 -9.633 21.937 1.00 86.50 104 ALA A C 1
ATOM 804 O O . ALA A 1 104 ? -2.173 -10.228 22.507 1.00 86.50 104 ALA A O 1
ATOM 805 N N . SER A 1 105 ? -0.005 -9.676 22.409 1.00 86.44 105 SER A N 1
ATOM 806 C CA . SER A 1 105 ? 0.332 -10.283 23.713 1.00 86.44 105 SER A CA 1
ATOM 807 C C . SER A 1 105 ? -0.207 -9.489 24.915 1.00 86.44 105 SER A C 1
ATOM 809 O O . SER A 1 105 ? -0.323 -10.043 26.004 1.00 86.44 105 SER A O 1
ATOM 811 N N . LEU A 1 106 ? -0.598 -8.224 24.710 1.00 87.25 106 LEU A N 1
ATOM 812 C CA . LEU A 1 106 ? -1.323 -7.383 25.672 1.00 87.25 106 LEU A CA 1
ATOM 813 C C . LEU A 1 106 ? -2.857 -7.432 25.470 1.00 87.25 106 LEU A C 1
ATOM 815 O O . LEU A 1 106 ? -3.587 -6.735 26.170 1.00 87.25 106 LEU A O 1
ATOM 819 N N . GLY A 1 107 ? -3.360 -8.249 24.534 1.00 87.50 107 GLY A N 1
ATOM 820 C CA . GLY A 1 107 ? -4.792 -8.431 24.261 1.00 87.50 107 GLY A CA 1
ATOM 821 C C . GLY A 1 107 ? -5.436 -7.423 23.296 1.00 87.50 107 GLY A C 1
ATOM 822 O O . GLY A 1 107 ? -6.653 -7.466 23.114 1.00 87.50 107 GLY A O 1
ATOM 823 N N . CYS A 1 108 ? -4.664 -6.537 22.662 1.00 82.81 108 CYS A N 1
ATOM 824 C CA . CYS A 1 108 ? -5.143 -5.588 21.648 1.00 82.81 108 CYS A CA 1
ATOM 825 C C . CYS A 1 108 ? -5.194 -6.216 20.240 1.00 82.81 108 CYS A C 1
ATOM 827 O O . CYS A 1 108 ? -4.420 -7.115 19.924 1.00 82.81 108 CYS A O 1
ATOM 829 N N . GLN A 1 109 ? -6.085 -5.718 19.373 1.00 81.50 109 GLN A N 1
ATOM 830 C CA . GLN A 1 109 ? -6.259 -6.208 17.990 1.00 81.50 109 GLN A CA 1
ATOM 831 C C . GLN A 1 109 ? -5.655 -5.278 16.927 1.00 81.50 109 GLN A C 1
ATOM 833 O O . GLN A 1 109 ? -5.498 -5.695 15.784 1.00 81.50 109 GLN A O 1
ATOM 838 N N . GLN A 1 110 ? -5.413 -4.013 17.275 1.00 82.12 110 GLN A N 1
ATOM 839 C CA . GLN A 1 110 ? -4.827 -2.954 16.449 1.00 82.12 110 GLN A CA 1
ATOM 840 C C . GLN A 1 110 ? -4.122 -1.952 17.378 1.00 82.12 110 GLN A C 1
ATOM 842 O O . GLN A 1 110 ? -4.542 -1.794 18.529 1.00 82.12 110 GLN A O 1
ATOM 847 N N . ILE A 1 111 ? -3.138 -1.198 16.877 1.00 84.00 111 ILE A N 1
ATOM 848 C CA . ILE A 1 111 ? -2.556 -0.055 17.602 1.00 84.00 111 ILE A CA 1
ATOM 849 C C . ILE A 1 111 ? -3.071 1.289 17.055 1.00 84.00 111 ILE A C 1
ATOM 851 O O . ILE A 1 111 ? -3.212 1.495 15.845 1.00 84.00 111 ILE A O 1
ATOM 855 N N . LEU A 1 112 ? -3.308 2.222 17.979 1.00 87.19 112 LEU A N 1
ATOM 856 C CA . LEU A 1 112 ? -3.582 3.639 17.747 1.00 87.19 112 LEU A CA 1
ATOM 857 C C . LEU A 1 112 ? -2.270 4.431 17.594 1.00 87.19 112 LEU A C 1
ATOM 859 O O . LEU A 1 112 ? -1.412 4.394 18.474 1.00 87.19 112 LEU A O 1
ATOM 863 N N . TRP A 1 113 ? -2.109 5.175 16.497 1.00 83.38 113 TRP A N 1
ATOM 864 C CA . TRP A 1 113 ? -0.882 5.931 16.230 1.00 83.38 113 TRP A CA 1
ATOM 865 C C . TRP A 1 113 ? -0.893 7.326 16.830 1.00 83.38 113 TRP A C 1
ATOM 867 O O . TRP A 1 113 ? -1.463 8.253 16.248 1.00 83.38 113 TRP A O 1
ATOM 877 N N . LEU A 1 114 ? -0.178 7.459 17.942 1.00 86.06 114 LEU A N 1
ATOM 878 C CA . LEU A 1 114 ? 0.194 8.727 18.557 1.00 86.06 114 LEU A CA 1
ATOM 879 C C . LEU A 1 114 ? 1.415 9.325 17.834 1.00 86.06 114 LEU A C 1
ATOM 881 O O . LEU A 1 114 ? 2.272 8.591 17.332 1.00 86.06 114 LEU A O 1
ATOM 885 N N . TYR A 1 115 ? 1.503 10.652 17.785 1.00 82.38 115 TYR A N 1
ATOM 886 C CA . TYR A 1 115 ? 2.658 11.390 17.277 1.00 82.38 115 TYR A CA 1
ATOM 887 C C . TYR A 1 115 ? 2.930 12.646 18.127 1.00 82.38 115 TYR A C 1
ATOM 889 O O . TYR A 1 115 ? 2.003 13.241 18.670 1.00 82.38 115 TYR A O 1
ATOM 897 N N . ASP A 1 116 ? 4.190 13.098 18.146 1.00 83.19 116 ASP A N 1
ATOM 898 C CA . ASP A 1 116 ? 4.683 14.270 18.889 1.00 83.19 116 ASP A CA 1
ATOM 899 C C . ASP A 1 116 ? 4.688 14.093 20.418 1.00 83.19 116 ASP A C 1
ATOM 901 O O . ASP A 1 116 ? 4.212 13.089 20.944 1.00 83.19 116 ASP A O 1
ATOM 905 N N . SER A 1 117 ? 5.201 15.097 21.139 1.00 84.56 117 SER A N 1
ATOM 906 C CA . SER A 1 117 ? 5.052 15.215 22.603 1.00 84.56 117 SER A CA 1
ATOM 907 C C . SER A 1 117 ? 3.597 15.258 23.074 1.00 84.56 117 SER A C 1
ATOM 909 O O . SER A 1 117 ? 3.307 14.933 24.219 1.00 84.56 117 SER A O 1
ATOM 911 N N . ASP A 1 118 ? 2.697 15.674 22.184 1.00 86.75 118 ASP A N 1
ATOM 912 C CA . ASP A 1 118 ? 1.297 15.978 22.483 1.00 86.75 118 ASP A CA 1
ATOM 913 C C . ASP A 1 118 ? 0.370 14.780 22.177 1.00 86.75 118 ASP A C 1
ATOM 915 O O . ASP A 1 118 ? -0.844 14.948 22.088 1.00 86.75 118 ASP A O 1
ATOM 919 N N . GLU A 1 119 ? 0.946 13.596 21.924 1.00 86.56 119 GLU A N 1
ATOM 920 C CA . GLU A 1 119 ? 0.257 12.322 21.647 1.00 86.56 119 GLU A CA 1
ATOM 921 C C . GLU A 1 119 ? -0.853 12.402 20.572 1.00 86.56 119 GLU A C 1
ATOM 923 O O . GLU A 1 119 ? -1.862 11.698 20.607 1.00 86.56 119 GLU A O 1
ATOM 928 N N . LYS A 1 120 ? -0.649 13.250 19.558 1.00 84.44 120 LYS A N 1
ATOM 929 C CA . LYS A 1 120 ? -1.609 13.548 18.486 1.00 84.44 120 LYS A CA 1
ATOM 930 C C . LYS A 1 120 ? -2.024 12.273 17.753 1.00 84.44 120 LYS A C 1
ATOM 932 O O . LYS A 1 120 ? -1.186 11.590 17.164 1.00 84.44 120 LYS A O 1
ATOM 937 N N . LEU A 1 121 ? -3.325 11.984 17.733 1.00 84.81 121 LEU A N 1
ATOM 938 C CA . LEU A 1 121 ? -3.878 10.834 17.014 1.00 84.81 121 LEU A CA 1
ATOM 939 C C . LEU A 1 121 ? -3.699 11.015 15.500 1.00 84.81 121 LEU A C 1
ATOM 941 O O . LEU A 1 121 ? -4.064 12.054 14.952 1.00 8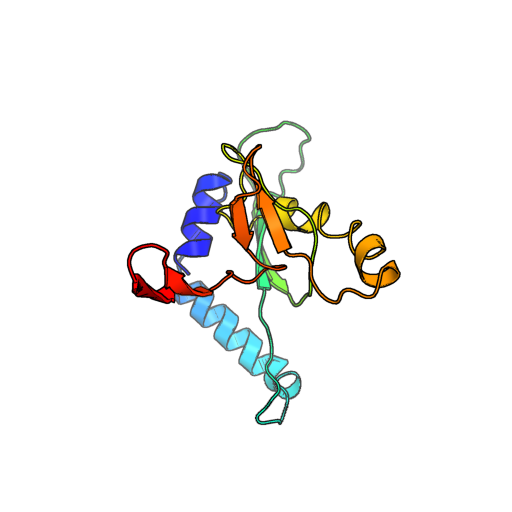4.81 121 LEU A O 1
ATOM 945 N N . THR A 1 122 ? -3.176 10.002 14.804 1.00 83.38 122 THR A N 1
ATOM 946 C CA . THR A 1 122 ? -2.926 10.084 13.350 1.00 83.38 122 THR A CA 1
ATOM 947 C C . THR A 1 122 ? -3.651 9.022 12.522 1.00 83.38 122 THR A C 1
ATOM 949 O O . THR A 1 122 ? -4.144 9.323 11.436 1.00 83.38 122 THR A O 1
ATOM 952 N N . LYS A 1 123 ? -3.715 7.772 12.994 1.00 82.25 123 LYS A N 1
ATOM 953 C CA . LYS A 1 123 ? -4.259 6.600 12.278 1.00 82.25 123 LYS A CA 1
ATOM 954 C C . LYS A 1 123 ? -4.531 5.454 13.277 1.00 82.25 123 LYS A C 1
ATOM 956 O O . LYS A 1 123 ? -4.042 5.502 14.401 1.00 82.25 123 LYS A O 1
ATOM 961 N N . VAL A 1 124 ? -5.215 4.392 12.844 1.00 84.06 124 VAL A N 1
ATOM 962 C CA . VAL A 1 124 ? -5.289 3.093 13.552 1.00 84.06 124 VAL A CA 1
ATOM 963 C C . VAL A 1 124 ? -4.788 2.013 12.594 1.00 84.06 124 VAL A C 1
ATOM 965 O O . VAL A 1 124 ? -5.236 1.980 11.450 1.00 84.06 124 VAL A O 1
ATOM 968 N N . GLY A 1 125 ? -3.825 1.177 12.997 1.00 84.38 125 GLY A N 1
ATOM 969 C CA . GLY A 1 125 ? -3.255 0.140 12.121 1.00 84.38 125 GLY A CA 1
ATOM 970 C C . GLY A 1 125 ? -2.807 0.697 10.760 1.00 84.38 125 GLY A C 1
ATOM 971 O O . GLY A 1 125 ? -1.963 1.593 10.692 1.00 84.38 125 GLY A O 1
ATOM 972 N N . THR A 1 126 ? -3.393 0.232 9.654 1.00 81.00 126 THR A N 1
ATOM 973 C CA . THR A 1 126 ? -3.224 0.881 8.333 1.00 81.00 126 THR A CA 1
ATOM 974 C C . THR A 1 126 ? -4.372 1.807 7.910 1.00 81.00 126 THR A C 1
ATOM 976 O O . THR A 1 126 ? -4.193 2.606 6.977 1.00 81.00 126 THR A O 1
ATOM 979 N N . THR A 1 127 ? -5.514 1.800 8.606 1.00 80.50 127 THR A N 1
ATOM 980 C CA . THR A 1 127 ? -6.664 2.669 8.304 1.00 80.50 127 THR A CA 1
ATOM 981 C C . THR A 1 127 ? -6.403 4.123 8.703 1.00 80.50 127 THR A C 1
ATOM 983 O O . THR A 1 127 ? -5.376 4.475 9.289 1.00 80.50 127 THR A O 1
ATOM 986 N N . ASN A 1 128 ? -7.300 5.028 8.316 1.00 83.06 128 ASN A N 1
ATOM 987 C CA . ASN A 1 128 ? -7.397 6.329 8.980 1.00 83.06 128 ASN A CA 1
ATOM 988 C C . ASN A 1 128 ? -8.131 6.148 10.318 1.00 83.06 128 ASN A C 1
ATOM 990 O O . ASN A 1 128 ? -8.847 5.159 10.492 1.00 83.06 128 ASN A O 1
ATOM 994 N N . ILE A 1 129 ? -7.941 7.086 11.243 1.00 81.56 129 ILE A N 1
ATOM 995 C CA . ILE A 1 129 ? -8.855 7.266 12.374 1.00 81.56 129 ILE A CA 1
ATOM 996 C C . ILE A 1 129 ? -9.971 8.225 11.947 1.00 81.56 129 ILE A C 1
ATOM 998 O O . ILE A 1 129 ? -9.725 9.090 11.109 1.00 81.56 129 ILE A O 1
ATOM 1002 N N . PHE A 1 130 ? -11.162 8.053 12.516 1.00 84.38 130 PHE A N 1
ATOM 1003 C CA . PHE A 1 130 ? -12.238 9.037 12.469 1.00 84.38 130 PHE A CA 1
ATOM 1004 C C . PHE A 1 130 ? -12.828 9.210 13.872 1.00 84.38 130 PHE A C 1
ATOM 1006 O O . PHE A 1 130 ? -12.886 8.245 14.639 1.00 84.38 130 PHE A O 1
ATOM 1013 N N . MET A 1 131 ? -13.281 10.416 14.205 1.00 83.00 131 MET A N 1
ATOM 1014 C CA . MET A 1 131 ? -13.914 10.754 15.480 1.00 83.00 131 MET A CA 1
ATOM 1015 C C . MET A 1 131 ? -15.239 11.480 15.249 1.00 83.00 131 MET A C 1
ATOM 1017 O O . MET A 1 131 ? -15.305 12.464 14.515 1.00 83.00 131 MET A O 1
ATOM 1021 N N . HIS A 1 132 ? -16.290 11.009 15.922 1.00 84.69 132 HIS A N 1
ATOM 1022 C CA . HIS A 1 132 ? -17.578 11.691 16.015 1.00 84.69 132 HIS A CA 1
ATOM 1023 C C . HIS A 1 132 ? -17.808 12.099 17.469 1.00 84.69 132 HIS A C 1
ATOM 1025 O O . HIS A 1 132 ? -18.017 11.246 18.333 1.00 84.69 132 HIS A O 1
ATOM 1031 N N . TRP A 1 133 ? -17.741 13.401 17.742 1.00 84.50 133 TRP A N 1
ATOM 1032 C CA . TRP A 1 133 ? -17.897 13.939 19.093 1.00 84.50 133 TRP A CA 1
ATOM 1033 C C . TRP A 1 133 ? -18.486 15.351 19.096 1.00 84.50 133 TRP A C 1
ATOM 1035 O O . TRP A 1 133 ? -18.511 16.051 18.078 1.00 84.50 133 TRP A O 1
ATOM 1045 N N . LYS A 1 134 ? -18.940 15.772 20.278 1.00 87.94 134 LYS A N 1
ATOM 1046 C CA . LYS A 1 134 ? -19.221 17.171 20.592 1.00 87.94 134 LYS A CA 1
ATOM 1047 C C . LYS A 1 134 ? -17.953 17.763 21.207 1.00 87.94 134 LYS A C 1
ATOM 1049 O O . LYS A 1 134 ? -17.512 17.268 22.240 1.00 87.94 134 LYS A O 1
ATOM 1054 N N . ASN A 1 135 ? -17.362 18.772 20.571 1.00 84.25 135 ASN A N 1
ATOM 1055 C CA . ASN A 1 135 ? -16.145 19.404 21.080 1.00 84.25 135 ASN A CA 1
ATOM 1056 C C . ASN A 1 135 ? -16.437 20.282 22.314 1.00 84.25 135 ASN A C 1
ATOM 1058 O O . ASN A 1 135 ? -17.591 20.542 22.659 1.00 84.25 135 ASN A O 1
ATOM 1062 N N . GLU A 1 136 ? -15.380 20.786 22.952 1.00 85.94 136 GLU A N 1
ATOM 1063 C CA . GLU A 1 136 ? -15.446 21.649 24.146 1.00 85.94 136 GLU A CA 1
ATOM 1064 C C . GLU A 1 136 ? -16.279 22.929 23.936 1.00 85.94 136 GLU A C 1
ATOM 1066 O O . GLU A 1 136 ? -16.898 23.438 24.866 1.00 85.94 136 GLU A O 1
ATOM 1071 N N . GLN A 1 137 ? -16.347 23.421 22.696 1.00 86.19 137 GLN A N 1
ATOM 1072 C CA . GLN A 1 137 ? -17.130 24.596 22.288 1.00 86.19 137 GLN A CA 1
ATOM 1073 C C . GLN A 1 137 ? -18.604 24.253 21.992 1.00 86.19 137 GLN A C 1
ATOM 1075 O O . GLN A 1 137 ? -19.393 25.119 21.621 1.00 86.19 137 GLN A O 1
ATOM 1080 N N . GLY A 1 138 ? -18.988 22.983 22.134 1.00 80.81 138 GLY A N 1
ATOM 1081 C CA . GLY A 1 138 ? -20.343 22.484 21.941 1.00 80.81 138 GLY A CA 1
ATOM 1082 C C . GLY A 1 138 ? -20.740 22.180 20.492 1.00 80.8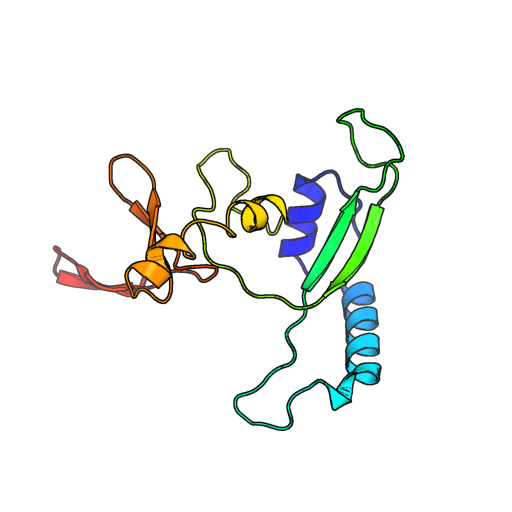1 138 GLY A C 1
ATOM 1083 O O . GLY A 1 138 ? -21.879 21.764 20.271 1.00 80.81 138 GLY A O 1
ATOM 1084 N N . GLY A 1 139 ? -19.837 22.342 19.523 1.00 74.00 139 GLY A N 1
ATOM 1085 C CA . GLY A 1 139 ? -20.065 21.969 18.128 1.00 74.00 139 GLY A CA 1
ATOM 1086 C C . GLY A 1 139 ? -19.924 20.461 17.911 1.00 74.00 139 GLY A C 1
ATOM 1087 O O . GLY A 1 139 ? -19.104 19.807 18.553 1.00 74.00 139 GLY A O 1
ATOM 1088 N N . MET A 1 140 ? -20.723 19.898 17.005 1.00 60.62 140 MET A N 1
ATOM 1089 C CA . MET A 1 140 ? -20.645 18.487 16.616 1.00 60.62 140 MET A CA 1
ATOM 1090 C C . MET A 1 140 ? -19.750 18.350 15.384 1.00 60.62 140 MET A C 1
ATOM 1092 O O . MET A 1 140 ? -20.019 18.979 14.362 1.00 60.62 140 MET A O 1
ATOM 1096 N N . PHE A 1 141 ? -18.694 17.542 15.484 1.00 63.66 141 PHE A N 1
ATOM 1097 C CA . PHE A 1 141 ? -17.687 17.397 14.434 1.00 63.66 141 PHE A CA 1
ATOM 1098 C C . PHE A 1 141 ? -17.506 15.939 14.018 1.00 63.66 141 PHE A C 1
ATOM 1100 O O . PHE A 1 141 ? -17.542 15.030 14.850 1.00 63.66 141 PHE A O 1
ATOM 1107 N N . PHE A 1 142 ? -17.248 15.764 12.723 1.00 52.56 142 PHE A N 1
ATOM 1108 C CA . PHE A 1 142 ? -16.650 14.572 12.137 1.00 52.56 142 PHE A CA 1
ATOM 1109 C C . PHE A 1 142 ? -15.251 14.965 11.658 1.00 52.56 142 PHE A C 1
ATOM 1111 O O . PHE A 1 142 ? -15.125 15.900 10.862 1.00 52.56 142 PHE A O 1
ATOM 1118 N N . TYR A 1 143 ? -14.228 14.283 12.165 1.00 56.12 143 TYR A N 1
ATOM 1119 C CA . TYR A 1 143 ? -12.828 14.419 11.752 1.00 56.12 143 TYR A CA 1
ATOM 1120 C C . TYR A 1 143 ? -12.298 13.042 11.368 1.00 56.12 143 TYR A C 1
ATOM 1122 O O . TYR A 1 143 ? -12.633 12.107 12.128 1.00 56.12 143 TYR A O 1
#

Sequence (143 aa):
MERMHRTAARSSLPDFDAKELIKIVSKLVKIDKEWVPYSSTGSLYLRPTLIGTNPTLGVNDPHYAKLFVLTADSEYIRAFPGGVGAFEMGCNYAPSILISKIAASLGCQQILWLYDSDEKLTKVGTTNIFMHWKNEQGGMFFY

pLDDT: mean 79.96, std 13.33, range [31.69, 96.81]

Radius of gyration: 18.99 Å; chains: 1; bounding box: 46×43×45 Å